Protein AF-A0A2R6GZ48-F1 (afdb_monomer_lite)

Radius of gyration: 14.85 Å; chains: 1; bounding box: 42×24×34 Å

Secondary structure (DSSP, 8-state):
-PPPEEETTEEEP---HHHHHHTT-B-TTSPBPTT-EEEEEEEETTEEEEEEESSS---GGG-HHHHHHHHHHT-

pLDDT: mean 84.39, std 7.34, range [49.47, 94.0]

Foldseek 3Di:
DDDFDDDDVDTDDDDDLVVCVVVVQADPVRHGDPQWDWDWDDPDVVDIDIDTDRPDDDDCCPDPVSVVVVVVVVD

Sequence (75 aa):
MQRLQNHDGSDLATIPKGDLERDILFDDDRQPMDDVTLVVDRLDEKVYVIRSCDGDVPELAEYEVIQRLAAHQML

Structure (mmCIF, N/CA/C/O backbone):
data_AF-A0A2R6GZ48-F1
#
_entry.id   AF-A0A2R6GZ48-F1
#
loop_
_atom_site.group_PDB
_atom_site.id
_atom_site.type_symbol
_atom_site.label_atom_id
_atom_site.label_alt_id
_atom_site.label_comp_id
_atom_site.label_asym_id
_atom_site.label_entity_id
_atom_site.label_seq_id
_atom_site.pdbx_PDB_ins_code
_atom_site.Cartn_x
_atom_site.Cartn_y
_atom_site.Cartn_z
_atom_site.occupancy
_atom_site.B_iso_or_equiv
_atom_site.auth_seq_id
_atom_site.auth_comp_id
_atom_site.auth_asym_id
_atom_site.auth_atom_id
_atom_site.pdbx_PDB_model_num
ATOM 1 N N . MET A 1 1 ? 5.682 -14.128 7.654 1.00 63.06 1 MET A N 1
ATOM 2 C CA . MET A 1 1 ? 5.841 -12.928 8.503 1.00 63.06 1 MET A CA 1
ATOM 3 C C . MET A 1 1 ? 7.150 -12.261 8.122 1.00 63.06 1 MET A C 1
ATOM 5 O O . MET A 1 1 ? 8.172 -12.937 8.143 1.00 63.06 1 MET A O 1
ATOM 9 N N . GLN A 1 2 ? 7.113 -10.995 7.718 1.00 73.00 2 GLN A N 1
ATOM 10 C CA . GLN A 1 2 ? 8.303 -10.202 7.396 1.00 73.00 2 GLN A CA 1
ATOM 11 C C . GLN A 1 2 ? 8.646 -9.293 8.585 1.00 73.00 2 GLN A C 1
ATOM 13 O O . GLN A 1 2 ? 7.776 -8.991 9.401 1.00 73.00 2 GLN A O 1
ATOM 18 N N . ARG A 1 3 ? 9.916 -8.902 8.718 1.00 80.19 3 ARG A N 1
ATOM 19 C CA . ARG A 1 3 ? 10.374 -7.943 9.736 1.00 80.19 3 ARG A CA 1
ATOM 20 C C . ARG A 1 3 ? 10.547 -6.574 9.088 1.00 80.19 3 ARG A C 1
ATOM 22 O O . ARG A 1 3 ? 11.041 -6.522 7.964 1.00 80.19 3 ARG A O 1
ATOM 29 N N . LEU A 1 4 ? 10.190 -5.512 9.812 1.00 82.69 4 LEU A N 1
ATOM 30 C CA . LEU A 1 4 ? 10.560 -4.150 9.428 1.00 82.69 4 LEU A CA 1
ATOM 31 C C . LEU A 1 4 ? 12.084 -4.049 9.373 1.00 82.69 4 LEU A C 1
ATOM 33 O O . LEU A 1 4 ? 12.776 -4.524 10.280 1.00 82.69 4 LEU A O 1
ATOM 37 N N . GLN A 1 5 ? 12.590 -3.488 8.281 1.00 83.81 5 GLN A N 1
ATOM 38 C CA . GLN A 1 5 ? 14.014 -3.246 8.098 1.00 83.81 5 GLN A CA 1
ATOM 39 C C . GLN A 1 5 ? 14.289 -1.774 8.366 1.00 83.81 5 GLN A C 1
ATOM 41 O O . GLN A 1 5 ? 13.594 -0.916 7.833 1.00 83.81 5 GLN A O 1
ATOM 46 N N . ASN A 1 6 ? 15.300 -1.490 9.180 1.00 82.50 6 ASN A N 1
ATOM 47 C CA . ASN A 1 6 ? 15.723 -0.119 9.413 1.00 82.50 6 ASN A CA 1
ATOM 48 C C . ASN A 1 6 ? 16.438 0.400 8.160 1.00 82.50 6 ASN A C 1
ATOM 50 O O . ASN A 1 6 ? 17.385 -0.235 7.685 1.00 82.50 6 ASN A O 1
ATOM 54 N N . HIS A 1 7 ? 15.978 1.534 7.640 1.00 81.25 7 HIS A N 1
ATOM 55 C CA . HIS A 1 7 ? 16.597 2.231 6.527 1.00 81.25 7 HIS A CA 1
ATOM 56 C C . HIS A 1 7 ? 16.661 3.735 6.816 1.00 81.25 7 HIS A C 1
ATOM 58 O O . HIS A 1 7 ? 15.713 4.471 6.542 1.00 81.25 7 HIS A O 1
ATOM 64 N N . ASP A 1 8 ? 17.775 4.162 7.421 1.00 72.81 8 ASP A N 1
ATOM 65 C CA . ASP A 1 8 ? 18.210 5.553 7.622 1.00 72.81 8 ASP A CA 1
ATOM 66 C C . ASP A 1 8 ? 17.070 6.575 7.790 1.00 72.81 8 ASP A C 1
ATOM 68 O O . ASP A 1 8 ? 16.839 7.446 6.955 1.00 72.81 8 ASP A O 1
ATOM 72 N N . GLY A 1 9 ? 16.349 6.474 8.912 1.00 73.44 9 GLY A N 1
ATOM 73 C CA . GLY A 1 9 ? 15.270 7.407 9.269 1.00 73.44 9 GLY A CA 1
ATOM 74 C C . GLY A 1 9 ? 13.872 6.987 8.807 1.00 73.44 9 GLY A C 1
ATOM 75 O O . GLY A 1 9 ? 12.904 7.680 9.113 1.00 73.44 9 GLY A O 1
ATOM 76 N N . SER A 1 10 ? 13.754 5.837 8.142 1.00 75.25 10 SER A N 1
ATOM 77 C CA . SER A 1 10 ? 12.493 5.175 7.807 1.00 75.25 10 SER A CA 1
ATOM 78 C C . SER A 1 10 ? 12.563 3.676 8.108 1.00 75.25 10 SER A C 1
ATOM 80 O O . SER A 1 10 ? 13.639 3.078 8.118 1.00 75.25 10 SER A O 1
ATOM 82 N N . ASP A 1 11 ? 11.412 3.061 8.365 1.00 79.19 11 ASP A N 1
ATOM 83 C CA . ASP A 1 11 ? 11.296 1.607 8.445 1.00 79.19 11 ASP A CA 1
ATOM 84 C C . ASP A 1 11 ? 10.665 1.085 7.151 1.00 79.19 11 ASP A C 1
ATOM 86 O O . ASP A 1 11 ? 9.642 1.595 6.692 1.00 79.19 11 ASP A O 1
ATOM 90 N N . LEU A 1 12 ? 11.269 0.054 6.563 1.00 84.12 12 LEU A N 1
ATOM 91 C CA . LEU A 1 12 ? 10.825 -0.551 5.313 1.00 84.12 12 LEU A CA 1
ATOM 92 C C . LEU A 1 12 ? 9.999 -1.814 5.583 1.00 84.12 12 LEU A C 1
ATOM 94 O O . LEU A 1 12 ? 10.469 -2.765 6.218 1.00 84.12 12 LEU A O 1
ATOM 98 N N . ALA A 1 13 ? 8.788 -1.841 5.029 1.00 84.00 13 ALA A N 1
ATOM 99 C CA . ALA A 1 13 ? 8.008 -3.053 4.801 1.00 84.00 13 ALA A CA 1
ATOM 100 C C . ALA A 1 13 ? 8.107 -3.444 3.320 1.00 84.00 13 ALA A C 1
ATOM 102 O O . ALA A 1 13 ? 8.200 -2.576 2.454 1.00 84.00 13 ALA A O 1
ATOM 103 N N . THR A 1 14 ? 8.101 -4.742 3.016 1.00 86.75 14 THR A N 1
ATOM 104 C CA . THR A 1 14 ? 8.262 -5.229 1.641 1.00 86.75 14 THR A CA 1
ATOM 105 C C . THR A 1 14 ? 6.987 -5.882 1.127 1.00 86.75 14 THR A C 1
ATOM 107 O O . THR A 1 14 ? 6.332 -6.639 1.835 1.00 86.75 14 THR A O 1
ATOM 110 N N . ILE A 1 15 ? 6.644 -5.626 -0.134 1.00 85.81 15 ILE A N 1
ATOM 111 C CA . ILE A 1 15 ? 5.580 -6.353 -0.834 1.00 85.81 15 ILE A CA 1
ATOM 112 C C . ILE A 1 15 ? 6.218 -7.568 -1.528 1.00 85.81 15 ILE A C 1
ATOM 114 O O . ILE A 1 15 ? 7.313 -7.441 -2.090 1.00 85.81 15 ILE A O 1
ATOM 118 N N . PRO A 1 16 ? 5.611 -8.768 -1.470 1.00 88.44 16 PRO A N 1
ATOM 119 C CA . PRO A 1 16 ? 6.123 -9.928 -2.189 1.00 88.44 16 PRO A CA 1
ATOM 120 C C . PRO A 1 16 ? 6.246 -9.656 -3.694 1.00 88.44 16 PRO A C 1
ATOM 122 O O . PRO A 1 16 ? 5.303 -9.195 -4.329 1.00 88.44 16 PRO A O 1
ATOM 125 N N . LYS A 1 17 ? 7.392 -10.011 -4.294 1.00 86.62 17 LYS A N 1
ATOM 126 C CA . LYS A 1 17 ? 7.627 -9.807 -5.737 1.00 86.62 17 LYS A CA 1
ATOM 127 C C . LYS A 1 17 ? 6.552 -10.438 -6.623 1.00 86.62 17 LYS A C 1
ATOM 129 O O . LYS A 1 17 ? 6.192 -9.849 -7.626 1.00 86.62 17 LYS A O 1
ATOM 134 N N . GLY A 1 18 ? 6.027 -11.601 -6.238 1.00 88.62 18 GLY A N 1
ATOM 135 C CA . GLY A 1 18 ? 4.986 -12.279 -7.011 1.00 88.62 18 GLY A CA 1
ATOM 136 C C . GLY A 1 18 ? 3.652 -11.528 -7.054 1.00 88.62 18 GLY A C 1
ATOM 137 O O . GLY A 1 18 ? 2.901 -11.728 -8.001 1.00 88.62 18 GLY A O 1
ATOM 138 N N . ASP A 1 19 ? 3.361 -10.675 -6.068 1.00 89.88 19 ASP A N 1
ATOM 139 C CA . ASP A 1 19 ? 2.171 -9.817 -6.098 1.00 89.88 19 ASP A CA 1
ATOM 140 C C . ASP A 1 19 ? 2.419 -8.637 -7.051 1.00 89.88 19 ASP A C 1
ATOM 142 O O . ASP A 1 19 ? 1.634 -8.403 -7.961 1.00 89.88 19 ASP A O 1
ATOM 146 N N . LEU A 1 20 ? 3.595 -8.007 -6.951 1.00 89.00 20 LEU A N 1
ATOM 147 C CA . LEU A 1 20 ? 4.019 -6.929 -7.854 1.00 89.00 20 LEU A CA 1
ATOM 148 C C . LEU A 1 20 ? 4.091 -7.373 -9.333 1.00 89.00 20 LEU A C 1
ATOM 150 O O . LEU A 1 20 ? 3.727 -6.614 -10.225 1.00 89.00 20 LEU A O 1
ATOM 154 N N . GLU A 1 21 ? 4.528 -8.609 -9.603 1.00 89.19 21 GLU A N 1
ATOM 155 C CA . GLU A 1 21 ? 4.539 -9.203 -10.952 1.00 89.19 21 GLU A CA 1
ATOM 156 C C . GLU A 1 21 ? 3.122 -9.396 -11.511 1.00 89.19 21 GLU A C 1
ATOM 158 O O . GLU A 1 21 ? 2.900 -9.215 -12.706 1.00 89.19 21 GLU A O 1
ATOM 163 N N . ARG A 1 22 ? 2.154 -9.767 -10.662 1.00 89.19 22 ARG A N 1
ATOM 164 C CA . ARG A 1 22 ? 0.748 -9.930 -11.071 1.00 89.19 22 ARG A CA 1
ATOM 165 C C . ARG A 1 22 ? 0.086 -8.598 -11.385 1.00 89.19 22 ARG A C 1
ATOM 167 O O . ARG A 1 22 ? -0.760 -8.555 -12.273 1.00 89.19 22 ARG A O 1
ATOM 174 N N . ASP A 1 23 ? 0.505 -7.555 -10.683 1.00 88.06 23 ASP A N 1
ATOM 175 C CA . ASP A 1 23 ? 0.024 -6.190 -10.865 1.00 88.06 23 ASP A CA 1
ATOM 176 C C . ASP A 1 23 ? 0.787 -5.439 -11.974 1.00 88.06 23 ASP A C 1
ATOM 178 O O . ASP A 1 23 ? 0.512 -4.270 -12.215 1.00 88.06 23 ASP A O 1
ATOM 182 N N . ILE A 1 24 ? 1.710 -6.116 -12.681 1.00 88.00 24 ILE A N 1
ATOM 183 C CA . ILE A 1 24 ? 2.465 -5.579 -13.828 1.00 88.00 24 ILE A CA 1
ATOM 184 C C . ILE A 1 24 ? 3.233 -4.302 -13.438 1.00 88.00 24 ILE A C 1
ATOM 186 O O . ILE A 1 24 ? 3.298 -3.335 -14.182 1.00 88.00 24 ILE A O 1
ATOM 190 N N . LEU A 1 25 ? 3.827 -4.296 -12.240 1.00 88.00 25 LEU A N 1
ATOM 191 C CA . LEU A 1 25 ? 4.583 -3.147 -11.716 1.00 88.00 25 LEU A CA 1
ATOM 192 C C . LEU A 1 25 ? 6.081 -3.204 -12.053 1.00 88.00 25 LEU A C 1
ATOM 194 O O . LEU A 1 25 ? 6.881 -2.441 -11.506 1.00 88.00 25 LEU A O 1
ATOM 198 N N . PHE A 1 26 ? 6.470 -4.140 -12.917 1.00 89.69 26 PHE A N 1
ATOM 199 C CA . PHE A 1 26 ? 7.836 -4.319 -13.381 1.00 89.69 26 PHE A CA 1
ATOM 200 C C . PHE A 1 26 ? 7.907 -4.215 -14.904 1.00 89.69 26 PHE A C 1
ATOM 202 O O . PHE A 1 26 ? 6.992 -4.657 -15.597 1.00 89.69 26 PHE A O 1
ATOM 209 N N . ASP A 1 27 ? 9.018 -3.684 -15.404 1.00 87.75 27 ASP A N 1
ATOM 210 C CA . ASP A 1 27 ? 9.354 -3.677 -16.824 1.00 87.75 27 ASP A CA 1
ATOM 211 C C . ASP A 1 27 ? 9.823 -5.060 -17.329 1.00 87.75 27 ASP A C 1
ATOM 213 O O . ASP A 1 27 ? 9.901 -6.045 -16.580 1.00 87.75 27 ASP A O 1
ATOM 217 N N . ASP A 1 28 ? 10.161 -5.135 -18.621 1.00 88.12 28 ASP A N 1
ATOM 218 C CA . ASP A 1 28 ? 10.634 -6.362 -19.278 1.00 88.12 28 ASP A CA 1
ATOM 219 C C . ASP A 1 28 ? 11.936 -6.918 -18.659 1.00 88.12 28 ASP A C 1
ATOM 221 O O . ASP A 1 28 ? 12.178 -8.130 -18.694 1.00 88.12 28 ASP A O 1
ATOM 225 N N . ASP A 1 29 ? 12.744 -6.057 -18.030 1.00 89.81 29 ASP A N 1
ATOM 226 C CA . ASP A 1 29 ? 13.987 -6.401 -17.331 1.00 89.81 29 ASP A CA 1
ATOM 227 C C . ASP A 1 29 ? 13.762 -6.718 -15.834 1.00 89.81 29 ASP A C 1
ATOM 229 O O . ASP A 1 29 ? 14.715 -6.975 -15.083 1.00 89.81 29 ASP A O 1
ATOM 233 N N . ARG A 1 30 ? 12.494 -6.777 -15.395 1.00 84.75 30 ARG A N 1
ATOM 234 C CA . ARG A 1 30 ? 12.042 -6.998 -14.010 1.00 84.75 30 ARG A CA 1
ATOM 235 C C . ARG A 1 30 ? 12.487 -5.916 -13.024 1.00 84.75 30 ARG A C 1
ATOM 237 O O . ARG A 1 30 ? 12.628 -6.197 -11.824 1.00 84.75 30 ARG A O 1
ATOM 244 N N . GLN A 1 31 ? 12.735 -4.707 -13.508 1.00 87.25 31 GLN A N 1
ATOM 245 C CA . GLN A 1 31 ? 12.928 -3.528 -12.673 1.00 87.25 31 GLN A CA 1
ATOM 246 C C . GLN A 1 31 ? 11.584 -2.856 -12.402 1.00 87.25 31 GLN A C 1
ATOM 248 O O . GLN A 1 31 ? 10.679 -2.973 -13.224 1.00 87.25 31 GLN A O 1
ATOM 253 N N . PRO A 1 32 ? 11.399 -2.204 -11.239 1.00 84.25 32 PRO A N 1
ATOM 254 C CA . PRO A 1 32 ? 10.201 -1.405 -10.998 1.00 84.25 32 PRO A CA 1
ATOM 255 C C . PRO A 1 32 ? 10.014 -0.387 -12.123 1.00 84.25 32 PRO A C 1
ATOM 257 O O . PRO A 1 32 ? 10.983 0.269 -12.499 1.00 84.25 32 PRO A O 1
ATOM 260 N N . MET A 1 33 ? 8.798 -0.264 -12.650 1.00 84.75 33 MET A N 1
ATOM 261 C CA . MET A 1 33 ? 8.511 0.746 -13.670 1.00 84.75 33 MET A CA 1
ATOM 262 C C . MET A 1 33 ? 8.656 2.159 -13.080 1.00 84.75 33 MET A C 1
ATOM 264 O O . MET A 1 33 ? 8.235 2.412 -11.950 1.00 84.75 33 MET A O 1
ATOM 268 N N . ASP A 1 34 ? 9.254 3.076 -13.844 1.00 80.06 34 ASP A N 1
ATOM 269 C CA . ASP A 1 34 ? 9.606 4.426 -13.374 1.00 80.06 34 ASP A CA 1
ATOM 270 C C . ASP A 1 34 ? 8.386 5.323 -13.074 1.00 80.06 34 ASP A C 1
ATOM 272 O O . ASP A 1 34 ? 8.496 6.296 -12.327 1.00 80.06 34 ASP A O 1
ATOM 276 N N . ASP A 1 35 ? 7.226 5.025 -13.659 1.00 80.94 35 ASP A N 1
ATOM 277 C CA . ASP A 1 35 ? 5.970 5.771 -13.523 1.00 80.94 35 ASP A CA 1
ATOM 278 C C . ASP A 1 35 ? 5.045 5.236 -12.419 1.00 80.94 35 ASP A C 1
ATOM 280 O O . ASP A 1 35 ? 4.044 5.877 -12.083 1.00 80.94 35 ASP A O 1
ATOM 284 N N . VAL A 1 36 ? 5.403 4.114 -11.790 1.00 81.56 36 VAL A N 1
ATOM 285 C CA . VAL A 1 36 ? 4.623 3.527 -10.699 1.00 81.56 36 VAL A CA 1
ATOM 286 C C . VAL A 1 36 ? 4.737 4.396 -9.451 1.00 81.56 36 VAL A C 1
ATOM 288 O O . VAL A 1 36 ? 5.777 4.467 -8.792 1.00 81.56 36 VAL A O 1
ATOM 291 N N . THR A 1 37 ? 3.627 5.033 -9.082 1.00 84.25 37 THR A N 1
ATOM 292 C CA . THR A 1 37 ? 3.534 5.812 -7.846 1.00 84.25 37 THR A CA 1
ATOM 293 C C . THR A 1 37 ? 2.859 4.983 -6.763 1.00 84.25 37 THR A C 1
ATOM 295 O O . THR A 1 37 ? 1.714 4.549 -6.903 1.00 84.25 37 THR A O 1
ATO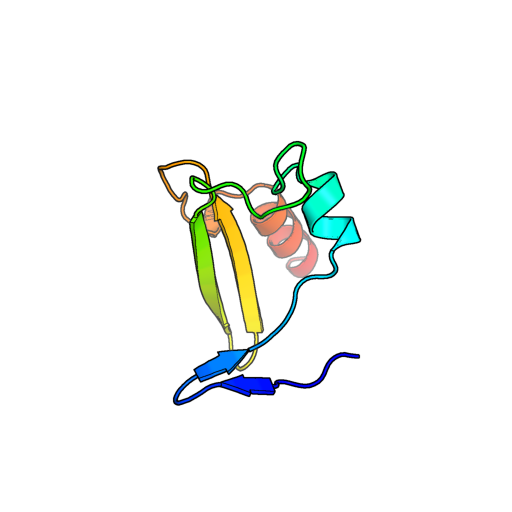M 298 N N . LEU A 1 38 ? 3.564 4.784 -5.647 1.00 86.81 38 LEU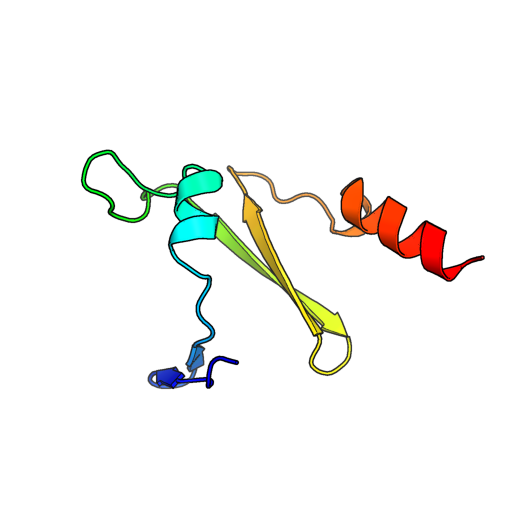 A N 1
ATOM 299 C CA . LEU A 1 38 ? 3.012 4.131 -4.465 1.00 86.81 38 LEU A CA 1
ATOM 300 C C . LEU A 1 38 ? 2.509 5.167 -3.462 1.00 86.81 38 LEU A C 1
ATOM 302 O O . LEU A 1 38 ? 3.234 6.078 -3.065 1.00 86.81 38 LEU A O 1
ATOM 306 N N . VAL A 1 39 ? 1.280 4.972 -3.000 1.00 89.88 39 VAL A N 1
ATOM 307 C CA . VAL A 1 39 ? 0.652 5.782 -1.958 1.00 89.88 39 VAL A CA 1
ATOM 308 C C . VAL A 1 39 ? 0.484 4.932 -0.712 1.00 89.88 39 VAL A C 1
ATOM 310 O O . VAL A 1 39 ? 0.025 3.791 -0.787 1.00 89.88 39 VAL A O 1
ATOM 313 N N . VAL A 1 40 ? 0.865 5.493 0.434 1.00 90.00 40 VAL A N 1
ATOM 314 C CA . VAL A 1 40 ? 0.721 4.853 1.742 1.00 90.00 40 VAL A CA 1
ATOM 315 C C . VAL A 1 40 ? -0.187 5.707 2.610 1.00 90.00 40 VAL A C 1
ATOM 317 O O . VAL A 1 40 ? 0.175 6.820 2.984 1.00 90.00 40 VAL A O 1
ATOM 320 N N . ASP A 1 41 ? -1.330 5.148 2.988 1.00 90.12 41 ASP A N 1
ATOM 321 C CA . ASP A 1 41 ? -2.291 5.795 3.874 1.00 90.12 41 ASP A CA 1
ATOM 322 C C . ASP A 1 41 ? -2.406 5.037 5.185 1.00 90.12 41 ASP A C 1
ATOM 324 O O . ASP A 1 41 ? -2.452 3.804 5.228 1.00 90.12 41 ASP A O 1
ATOM 328 N N . ARG A 1 42 ? -2.497 5.785 6.283 1.00 90.19 42 ARG A N 1
ATOM 329 C CA . ARG A 1 42 ? -2.817 5.211 7.585 1.00 90.19 42 ARG A CA 1
ATOM 330 C C . ARG A 1 42 ? -4.332 5.094 7.721 1.00 90.19 42 ARG A C 1
ATOM 332 O O . ARG A 1 42 ? -5.027 6.104 7.677 1.00 90.19 42 ARG A O 1
ATOM 339 N N . LEU A 1 43 ? -4.811 3.876 7.957 1.00 88.44 43 LEU A N 1
ATOM 340 C CA . LEU A 1 43 ? -6.231 3.597 8.170 1.00 88.44 43 LEU A CA 1
ATOM 341 C C . LEU A 1 43 ? -6.606 3.623 9.659 1.00 88.44 43 LEU A C 1
ATOM 343 O O . LEU A 1 43 ? -7.643 4.170 10.012 1.00 88.44 43 LEU A O 1
ATOM 347 N N . ASP A 1 44 ? -5.758 3.066 10.532 1.00 89.12 44 ASP A N 1
ATOM 348 C CA . ASP A 1 44 ? -5.982 3.035 11.987 1.00 89.12 44 ASP A CA 1
ATOM 349 C C . ASP A 1 44 ? -4.651 2.880 12.764 1.00 89.12 44 ASP A C 1
ATOM 351 O O . ASP A 1 44 ? -3.553 3.026 12.212 1.00 89.12 44 ASP A O 1
ATOM 355 N N . GLU A 1 45 ? -4.689 2.636 14.076 1.00 94.00 45 GLU A N 1
ATOM 356 C CA . GLU A 1 45 ? -3.530 2.222 14.865 1.00 94.00 45 GLU A CA 1
ATOM 357 C C . GLU A 1 45 ? -2.865 0.979 14.256 1.00 94.00 45 GLU A C 1
ATOM 359 O O . GLU A 1 45 ? -3.411 -0.119 14.280 1.00 94.00 45 GLU A O 1
ATOM 364 N N . LYS A 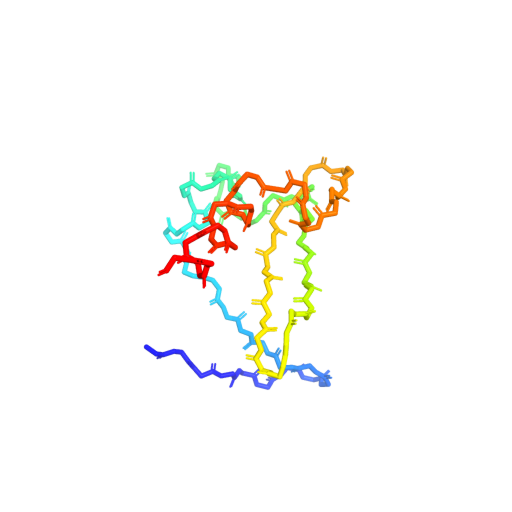1 46 ? -1.638 1.161 13.745 1.00 89.56 46 LYS A N 1
ATOM 365 C CA . LYS A 1 46 ? -0.805 0.105 13.139 1.00 89.56 46 LYS A CA 1
ATOM 366 C C . LYS A 1 46 ? -1.440 -0.569 11.915 1.00 89.56 46 LYS A C 1
ATOM 368 O O . LYS A 1 46 ? -1.002 -1.650 11.526 1.00 89.56 46 LYS A O 1
ATOM 373 N N . VAL A 1 47 ? -2.421 0.078 11.284 1.00 89.81 47 VAL A N 1
ATOM 374 C CA . VAL A 1 47 ? -3.053 -0.396 10.050 1.00 89.81 47 VAL A CA 1
ATOM 375 C C . VAL A 1 47 ? -2.795 0.613 8.944 1.00 89.81 47 VAL A C 1
ATOM 377 O O . VAL A 1 47 ? -3.144 1.790 9.062 1.00 89.81 47 VAL A O 1
ATOM 380 N N . TYR A 1 48 ? -2.187 0.131 7.866 1.00 90.44 48 TYR A N 1
ATOM 381 C CA . TYR A 1 48 ? -1.808 0.925 6.706 1.00 90.44 48 TYR A CA 1
ATOM 382 C C . TYR A 1 48 ? -2.316 0.252 5.436 1.00 90.44 48 TYR A C 1
ATOM 384 O O . TYR A 1 48 ? -2.372 -0.977 5.360 1.00 90.44 48 TYR A O 1
ATOM 392 N N . VAL A 1 49 ? -2.663 1.066 4.446 1.00 90.81 49 VAL A N 1
ATOM 393 C CA . VAL A 1 49 ? -3.029 0.632 3.100 1.00 90.81 49 VAL A CA 1
ATOM 394 C C . VAL A 1 49 ? -1.969 1.164 2.144 1.00 90.81 49 VAL A C 1
ATOM 396 O O . VAL A 1 49 ? -1.607 2.336 2.210 1.00 90.81 49 VAL A O 1
ATOM 399 N N . ILE A 1 50 ? -1.462 0.289 1.278 1.00 90.19 50 ILE A N 1
ATOM 400 C CA . ILE A 1 50 ? -0.513 0.639 0.220 1.00 90.19 50 ILE A CA 1
ATOM 401 C C . ILE A 1 50 ? -1.214 0.416 -1.114 1.00 90.19 50 ILE A C 1
ATOM 403 O O . ILE A 1 50 ? -1.853 -0.621 -1.301 1.00 90.19 50 ILE A O 1
ATOM 407 N N . ARG A 1 51 ? -1.120 1.389 -2.021 1.00 89.44 51 ARG A N 1
ATOM 408 C CA . ARG A 1 51 ? -1.772 1.359 -3.337 1.00 89.44 51 ARG A CA 1
ATOM 409 C C . ARG A 1 51 ? -0.788 1.795 -4.412 1.00 89.44 51 ARG A C 1
ATOM 411 O O . ARG A 1 51 ? -0.084 2.778 -4.209 1.00 89.44 51 ARG A O 1
ATOM 418 N N . SER A 1 52 ? -0.782 1.093 -5.541 1.00 87.62 52 SER A N 1
ATOM 419 C CA . SER A 1 52 ? -0.194 1.598 -6.784 1.00 87.62 52 SER A CA 1
ATOM 420 C C . SER A 1 52 ? -1.248 2.414 -7.526 1.00 87.62 52 SER A C 1
ATOM 422 O O . SER A 1 52 ? -2.392 1.963 -7.624 1.00 87.62 52 SER A O 1
ATOM 424 N N . CYS A 1 53 ? -0.899 3.614 -7.984 1.00 83.19 53 CYS A N 1
ATOM 425 C CA . CYS A 1 53 ? -1.802 4.492 -8.725 1.00 83.19 53 CYS A CA 1
ATOM 426 C C . CYS A 1 53 ? -1.095 5.073 -9.953 1.00 83.19 53 CYS A C 1
ATOM 428 O O . CYS A 1 53 ? 0.045 5.529 -9.852 1.00 83.19 53 CYS A O 1
ATOM 430 N N . ASP A 1 54 ? -1.823 5.133 -11.067 1.00 79.31 54 ASP A N 1
ATOM 431 C CA . ASP A 1 54 ? -1.377 5.788 -12.294 1.00 79.31 54 ASP A CA 1
ATOM 432 C C . ASP A 1 54 ? -1.929 7.219 -12.324 1.00 79.31 54 ASP A C 1
ATOM 434 O O . ASP A 1 54 ? -3.074 7.466 -12.712 1.00 79.31 54 ASP A O 1
ATOM 438 N N . GLY A 1 55 ? -1.119 8.180 -11.884 1.00 78.38 55 GLY A N 1
ATOM 439 C CA . GLY A 1 55 ? -1.508 9.590 -11.850 1.00 78.38 55 GLY A CA 1
ATOM 440 C C . GLY A 1 55 ? -2.408 9.932 -10.662 1.00 78.38 55 GLY A C 1
ATOM 441 O O . GLY A 1 55 ? -1.919 10.053 -9.538 1.00 78.38 55 GLY A O 1
ATOM 442 N N . ASP A 1 56 ? -3.700 10.154 -10.912 1.00 81.44 56 ASP A N 1
ATOM 443 C CA . ASP A 1 56 ? -4.634 10.584 -9.868 1.00 81.44 56 ASP A CA 1
ATOM 444 C C . ASP A 1 56 ? -4.871 9.468 -8.845 1.00 81.44 56 ASP A C 1
ATOM 446 O O . ASP A 1 56 ? -5.025 8.294 -9.182 1.00 81.44 56 ASP A O 1
ATOM 450 N N . VAL A 1 57 ? -4.917 9.857 -7.572 1.00 85.25 57 VAL A N 1
ATOM 451 C CA . VAL A 1 57 ? -5.091 8.952 -6.434 1.00 85.25 57 VAL A CA 1
ATOM 452 C C . VAL A 1 57 ? -6.505 9.146 -5.879 1.00 85.25 57 VAL A C 1
ATOM 454 O O . VAL A 1 57 ? -6.736 10.138 -5.184 1.00 85.25 57 VAL A O 1
ATOM 457 N N . PRO A 1 58 ? -7.454 8.230 -6.153 1.00 84.44 58 PRO A N 1
ATOM 458 C CA . PRO A 1 58 ? -8.800 8.307 -5.595 1.00 84.44 58 PRO A CA 1
ATOM 459 C C . PRO A 1 58 ? -8.799 8.259 -4.063 1.00 84.44 58 PRO A C 1
ATOM 461 O O . PRO A 1 58 ? -7.879 7.712 -3.430 1.00 84.44 58 PRO A O 1
ATOM 464 N N . GLU A 1 59 ? -9.862 8.771 -3.445 1.00 87.31 59 GLU A N 1
ATOM 465 C CA . GLU A 1 59 ? -10.037 8.632 -1.999 1.00 87.31 59 GLU A CA 1
ATOM 466 C C . GLU A 1 59 ? -10.261 7.158 -1.630 1.00 87.31 59 GLU A C 1
ATOM 468 O O . GLU A 1 59 ? -10.897 6.404 -2.364 1.00 87.31 59 GLU A O 1
ATOM 473 N N . LEU A 1 60 ? -9.782 6.716 -0.459 1.00 87.88 60 LEU A N 1
ATOM 474 C CA . LEU A 1 60 ? -9.929 5.313 -0.031 1.00 87.88 60 LEU A CA 1
ATOM 475 C C . LEU A 1 60 ? -11.391 4.834 -0.039 1.00 87.88 60 LEU A C 1
ATOM 477 O O . LEU A 1 60 ? -11.656 3.679 -0.365 1.00 87.88 60 LEU A O 1
ATOM 481 N N . ALA A 1 61 ? -12.336 5.718 0.292 1.00 86.31 61 ALA A N 1
ATOM 482 C CA . ALA A 1 61 ? -13.765 5.413 0.320 1.00 86.31 61 ALA A CA 1
ATOM 483 C C . ALA A 1 61 ? -14.365 5.133 -1.072 1.00 86.31 61 ALA A C 1
ATOM 485 O O . ALA A 1 61 ? -15.448 4.553 -1.165 1.00 86.31 61 ALA A O 1
ATOM 486 N N . GLU A 1 62 ? -13.679 5.516 -2.148 1.00 87.88 62 GLU A N 1
ATOM 487 C CA . GLU A 1 62 ? -14.143 5.345 -3.529 1.00 87.88 62 GLU A CA 1
ATOM 488 C C . GLU A 1 62 ? -13.779 3.971 -4.105 1.0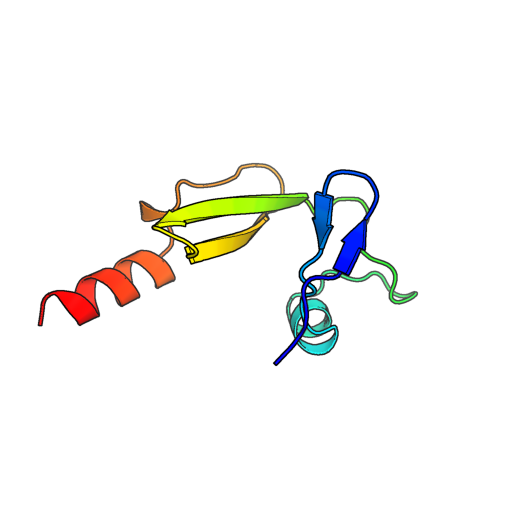0 87.88 62 GLU A C 1
ATOM 490 O O . GLU A 1 62 ? -14.357 3.541 -5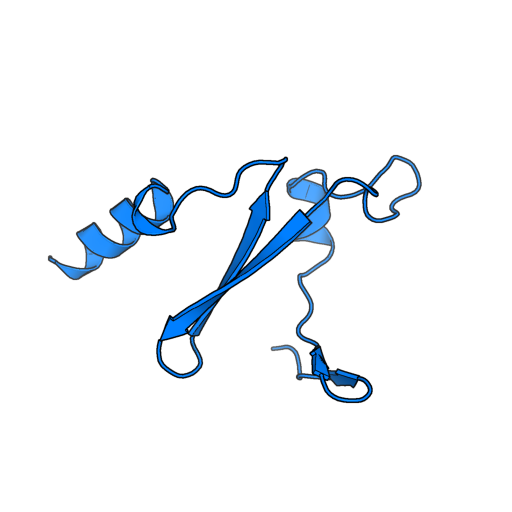.102 1.00 87.88 62 GLU A O 1
ATOM 495 N N . TYR A 1 63 ? -12.865 3.237 -3.464 1.00 87.75 63 TYR A N 1
ATOM 496 C CA . TYR A 1 63 ? -12.471 1.909 -3.920 1.00 87.75 63 TYR A CA 1
ATOM 497 C C . TYR A 1 63 ? -13.545 0.877 -3.587 1.00 87.75 63 TYR A C 1
ATOM 499 O O . TYR A 1 63 ? -13.874 0.650 -2.419 1.00 87.75 63 TYR A O 1
ATOM 507 N N . GLU A 1 64 ? -14.013 0.156 -4.607 1.00 88.00 64 GLU A N 1
ATOM 508 C CA . GLU A 1 64 ? -15.035 -0.886 -4.459 1.00 88.00 64 GLU A CA 1
ATOM 509 C C . GLU A 1 64 ? -14.642 -1.937 -3.406 1.00 88.00 64 GLU A C 1
ATOM 511 O O . GLU A 1 64 ? -15.469 -2.365 -2.601 1.00 88.00 64 GLU A O 1
ATOM 516 N N . VAL A 1 65 ? -13.362 -2.327 -3.351 1.00 88.75 65 VAL A N 1
ATOM 517 C CA . VAL A 1 65 ? -12.873 -3.293 -2.355 1.00 88.75 65 VAL A CA 1
ATOM 518 C C . VAL A 1 65 ? -13.017 -2.769 -0.923 1.00 88.75 65 VAL A C 1
ATOM 520 O O . VAL A 1 65 ? -13.420 -3.524 -0.040 1.00 88.75 65 VAL A O 1
ATOM 523 N N . ILE A 1 66 ? -12.766 -1.478 -0.693 1.00 88.44 66 ILE A N 1
ATOM 524 C CA . ILE A 1 66 ? -12.908 -0.845 0.622 1.00 88.44 66 ILE A CA 1
ATOM 525 C C . ILE A 1 66 ? -14.386 -0.764 1.004 1.00 88.44 66 ILE A C 1
ATOM 527 O O . ILE A 1 66 ? -14.753 -1.153 2.113 1.00 88.44 66 ILE A O 1
ATOM 531 N N . GLN A 1 67 ? -15.250 -0.360 0.071 1.00 88.69 67 GLN A N 1
ATOM 532 C CA . GLN A 1 67 ? -16.699 -0.332 0.287 1.00 88.69 67 GLN A CA 1
ATOM 533 C C . GLN A 1 67 ? -17.250 -1.723 0.625 1.00 88.69 67 GLN A C 1
ATOM 535 O O . GLN A 1 67 ? -18.040 -1.878 1.557 1.00 88.69 67 GLN A O 1
ATOM 540 N N . ARG A 1 68 ? -16.791 -2.761 -0.083 1.00 88.69 68 ARG A N 1
ATOM 541 C CA . ARG A 1 68 ? -17.179 -4.151 0.182 1.00 88.69 68 ARG A CA 1
ATOM 542 C C . ARG A 1 68 ? -16.712 -4.630 1.551 1.00 88.69 68 ARG A C 1
ATOM 544 O O . ARG A 1 68 ? -17.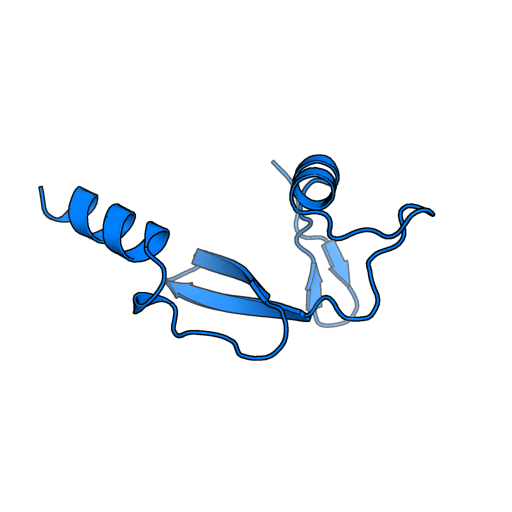487 -5.293 2.237 1.00 88.69 68 ARG A O 1
ATOM 551 N N . LEU A 1 69 ? -15.478 -4.322 1.951 1.00 86.31 69 LEU A N 1
ATOM 552 C CA . LEU A 1 69 ? -14.966 -4.671 3.279 1.00 86.31 69 LEU A CA 1
ATOM 553 C C . LEU A 1 69 ? -15.764 -3.972 4.386 1.00 86.31 69 LEU A C 1
ATOM 555 O O . LEU A 1 69 ? -16.152 -4.625 5.352 1.00 86.31 69 LEU A O 1
ATOM 559 N N . ALA A 1 70 ? -16.067 -2.684 4.214 1.00 84.31 70 ALA A N 1
ATOM 560 C CA . ALA A 1 70 ? -16.888 -1.926 5.153 1.00 84.31 70 ALA A CA 1
ATOM 561 C C . ALA A 1 70 ? -18.299 -2.524 5.287 1.00 84.31 70 ALA A C 1
ATOM 563 O O . ALA A 1 70 ? -18.774 -2.732 6.401 1.00 84.31 70 ALA A O 1
ATOM 564 N N . ALA A 1 71 ? -18.938 -2.888 4.169 1.00 84.50 71 ALA A N 1
ATOM 565 C CA . ALA A 1 71 ? -20.266 -3.501 4.173 1.00 84.50 71 ALA A CA 1
ATOM 566 C C . ALA A 1 71 ? -20.311 -4.848 4.922 1.00 84.50 71 ALA A C 1
ATOM 568 O O . ALA A 1 71 ? -21.290 -5.126 5.609 1.00 84.50 71 ALA A O 1
ATOM 569 N N . HIS A 1 72 ? -19.253 -5.667 4.840 1.00 80.81 72 HIS A N 1
ATOM 570 C CA . HIS A 1 72 ? -19.178 -6.941 5.572 1.00 80.81 72 HIS A CA 1
ATOM 571 C C . HIS A 1 72 ? -19.089 -6.770 7.093 1.00 80.81 72 HIS A C 1
ATOM 573 O O . HIS A 1 72 ? -19.466 -7.690 7.805 1.00 80.81 72 HIS A O 1
ATOM 579 N N . GLN A 1 73 ? -18.592 -5.636 7.600 1.00 69.94 73 GLN A N 1
ATOM 580 C CA . GLN A 1 73 ? -18.509 -5.388 9.046 1.00 69.94 73 GLN A CA 1
ATOM 581 C C . GLN A 1 73 ? -19.803 -4.832 9.656 1.00 69.94 73 GLN A C 1
ATOM 583 O O . GLN A 1 73 ? -19.919 -4.762 10.876 1.00 69.94 73 GLN A O 1
ATOM 588 N N . MET A 1 74 ? -20.765 -4.411 8.830 1.00 59.41 74 MET A N 1
ATOM 589 C CA . MET A 1 74 ? -22.060 -3.895 9.295 1.00 59.41 74 MET A CA 1
ATOM 590 C C . MET A 1 74 ? -23.121 -4.995 9.488 1.00 59.41 74 MET A C 1
ATOM 592 O O . MET A 1 74 ? -24.221 -4.689 9.950 1.00 59.41 74 MET A O 1
ATOM 596 N N . LEU A 1 75 ? -22.805 -6.243 9.124 1.00 49.47 75 LEU A N 1
ATOM 597 C CA . LEU A 1 75 ? -23.638 -7.444 9.282 1.00 49.47 75 LEU A CA 1
ATOM 598 C C . LEU A 1 75 ? -23.133 -8.304 10.445 1.00 49.47 75 LEU A C 1
ATOM 600 O O . LEU A 1 75 ? -23.996 -8.889 11.136 1.00 49.47 75 LEU A O 1
#